Protein AF-A0A968V7W1-F1 (afdb_monomer_lite)

Foldseek 3Di:
DLQQKDFAEKEWPDPPDPDPDTDIDTDIDRHDDDQDWYWYAYPVVRDIDTDGQVVQPDPVVVRDDDDCPDPLVVVVVCVCVVVPDDDPCRVCVPDDDDPDDDCDVNCVVFKAQDPPPADPVQKAFDQDPVVQPVDPRDHGDGRIIGGPDPVVVVVVVVVVVVVCVVVVNDDPDD

Structure (mmCIF, N/CA/C/O backbone):
data_AF-A0A968V7W1-F1
#
_entry.id   AF-A0A968V7W1-F1
#
loop_
_atom_site.group_PDB
_atom_site.id
_atom_site.type_symbol
_atom_site.label_atom_id
_atom_site.label_alt_id
_atom_site.label_comp_id
_atom_site.label_asym_id
_atom_site.label_entity_id
_atom_site.label_seq_id
_atom_site.pdbx_PDB_ins_code
_atom_site.Cartn_x
_atom_site.Cartn_y
_atom_site.Cartn_z
_atom_site.occupancy
_atom_site.B_iso_or_equiv
_atom_site.auth_seq_id
_atom_site.auth_comp_id
_atom_site.auth_asym_id
_atom_site.auth_atom_id
_atom_site.pdbx_PDB_model_num
ATOM 1 N N . MET A 1 1 ? 30.084 -13.376 -15.891 1.00 53.78 1 MET A N 1
ATOM 2 C CA . MET A 1 1 ? 28.989 -13.816 -16.789 1.00 53.78 1 MET A CA 1
ATOM 3 C C . MET A 1 1 ? 28.719 -12.764 -17.861 1.00 53.78 1 MET A C 1
ATOM 5 O O . MET A 1 1 ? 28.909 -13.072 -19.028 1.00 53.78 1 MET A O 1
ATOM 9 N N . LEU A 1 2 ? 28.405 -11.516 -17.492 1.00 62.34 2 LEU A N 1
ATOM 10 C CA . LEU A 1 2 ? 28.159 -10.430 -18.452 1.00 62.34 2 LEU A CA 1
ATOM 11 C C . LEU A 1 2 ? 29.394 -9.993 -19.270 1.00 62.34 2 LEU A C 1
ATOM 13 O O . LEU A 1 2 ? 29.236 -9.470 -20.362 1.00 62.34 2 LEU A O 1
ATOM 17 N N . ASP A 1 3 ? 30.627 -10.213 -18.805 1.00 66.06 3 ASP A N 1
ATOM 18 C CA . ASP A 1 3 ? 31.831 -9.772 -19.545 1.00 66.06 3 ASP A CA 1
ATOM 19 C C . ASP A 1 3 ? 32.037 -10.479 -20.901 1.00 66.06 3 ASP A C 1
ATOM 21 O O . ASP A 1 3 ? 32.695 -9.937 -21.789 1.00 66.06 3 ASP A O 1
ATOM 25 N N . ASN A 1 4 ? 31.454 -11.675 -21.058 1.00 75.00 4 ASN A N 1
ATOM 26 C CA . ASN A 1 4 ? 31.585 -12.542 -22.237 1.00 75.00 4 ASN A CA 1
ATOM 27 C C . ASN A 1 4 ? 30.224 -12.986 -22.807 1.00 75.00 4 ASN A C 1
ATOM 29 O O . ASN A 1 4 ? 30.174 -13.901 -23.630 1.00 75.00 4 ASN A O 1
ATOM 33 N N . THR A 1 5 ? 29.131 -12.391 -22.322 1.00 82.00 5 THR A N 1
ATOM 34 C CA . THR A 1 5 ? 27.763 -12.773 -22.684 1.00 82.00 5 THR A CA 1
ATOM 35 C C . THR A 1 5 ? 26.960 -11.518 -22.975 1.00 82.00 5 THR A C 1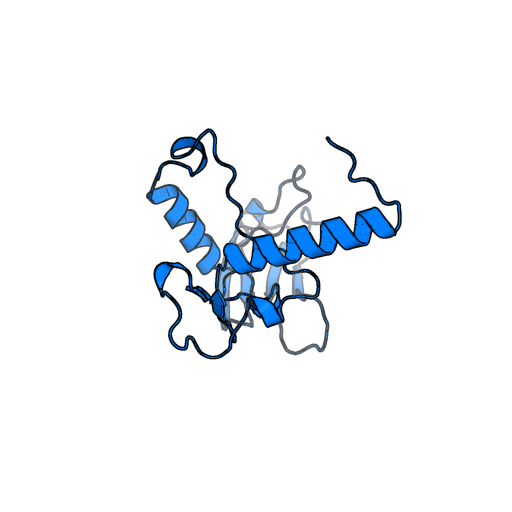
ATOM 37 O O . THR A 1 5 ? 26.987 -10.560 -22.201 1.00 82.00 5 THR A O 1
ATOM 40 N N . THR A 1 6 ? 26.222 -11.545 -24.072 1.00 87.19 6 THR A N 1
ATOM 41 C CA . THR A 1 6 ? 25.257 -10.513 -24.435 1.00 87.19 6 THR A CA 1
ATOM 42 C C . THR A 1 6 ? 23.868 -11.001 -24.050 1.00 87.19 6 THR A C 1
ATOM 44 O O . THR A 1 6 ? 23.553 -12.179 -24.223 1.00 87.19 6 THR A O 1
ATOM 47 N N . ILE A 1 7 ? 23.071 -10.126 -23.444 1.00 89.38 7 ILE A N 1
ATOM 48 C CA . ILE A 1 7 ? 21.672 -10.403 -23.131 1.00 89.38 7 ILE A CA 1
ATOM 49 C C . ILE A 1 7 ? 20.855 -9.861 -24.287 1.00 89.38 7 ILE A C 1
ATOM 51 O O . ILE A 1 7 ? 20.656 -8.658 -24.371 1.00 89.38 7 ILE A O 1
ATOM 55 N N . ASP A 1 8 ? 20.379 -10.742 -25.156 1.00 90.06 8 ASP A N 1
ATOM 56 C CA . ASP A 1 8 ? 19.602 -10.324 -26.320 1.00 90.06 8 ASP A CA 1
ATOM 57 C C . ASP A 1 8 ? 18.188 -9.897 -25.897 1.00 90.06 8 ASP A C 1
ATOM 59 O O . ASP A 1 8 ? 17.645 -8.903 -26.381 1.00 90.06 8 ASP A O 1
ATOM 63 N N . GLU A 1 9 ? 17.591 -10.644 -24.961 1.00 91.25 9 GLU A N 1
ATOM 64 C CA . GLU A 1 9 ? 16.188 -10.483 -24.587 1.00 91.25 9 GLU A CA 1
ATOM 65 C C . GLU A 1 9 ? 15.932 -10.825 -23.114 1.00 91.25 9 GLU A C 1
ATOM 67 O O . GLU A 1 9 ? 16.521 -11.755 -22.556 1.00 91.25 9 GLU A O 1
ATOM 72 N N . LEU A 1 10 ? 15.007 -10.092 -22.497 1.00 90.19 10 LEU A N 1
ATOM 73 C CA . LEU A 1 10 ? 14.452 -10.359 -21.178 1.00 90.19 10 LEU A CA 1
ATOM 74 C C . LEU A 1 10 ? 12.923 -10.395 -21.280 1.00 90.19 10 LEU A C 1
ATOM 76 O O . LEU A 1 10 ? 12.312 -9.385 -21.622 1.00 90.19 10 LEU A O 1
ATOM 80 N N . GLN A 1 11 ? 12.288 -11.511 -20.936 1.00 89.56 11 GLN A N 1
ATOM 81 C CA . GLN A 1 11 ? 10.828 -11.592 -20.857 1.00 89.56 11 GLN A CA 1
ATOM 82 C C . GLN A 1 11 ? 10.374 -11.627 -19.403 1.00 89.56 11 GLN A C 1
ATOM 84 O O . GLN A 1 11 ? 10.922 -12.382 -18.600 1.00 89.56 11 GLN A O 1
ATOM 89 N N . VAL A 1 12 ? 9.376 -10.813 -19.063 1.00 84.31 12 VAL A N 1
ATOM 90 C CA . VAL A 1 12 ? 8.903 -10.604 -17.687 1.00 84.31 12 VAL A CA 1
ATOM 91 C C . VAL A 1 12 ? 7.377 -10.667 -17.611 1.00 84.31 12 VAL A C 1
ATOM 93 O O . VAL A 1 12 ? 6.690 -10.496 -18.617 1.00 84.31 12 VAL A O 1
ATOM 96 N N . ASN A 1 13 ? 6.845 -10.893 -16.404 1.00 77.38 13 ASN A N 1
ATOM 97 C CA . ASN A 1 13 ? 5.404 -10.978 -16.119 1.00 77.38 13 ASN A CA 1
ATOM 98 C C . ASN A 1 13 ? 4.650 -12.065 -16.914 1.00 77.38 13 ASN A C 1
ATOM 100 O O . ASN A 1 13 ? 3.492 -11.876 -17.291 1.00 77.38 13 ASN A O 1
ATOM 104 N N . ILE A 1 14 ? 5.306 -13.199 -17.162 1.00 80.81 14 ILE A N 1
ATOM 105 C CA . ILE A 1 14 ? 4.727 -14.347 -17.868 1.00 80.81 14 ILE A CA 1
ATOM 106 C C . ILE A 1 14 ? 3.629 -14.970 -16.995 1.00 80.81 14 ILE A C 1
ATOM 108 O O . ILE A 1 14 ? 3.852 -15.225 -15.812 1.00 80.81 14 ILE A O 1
ATOM 112 N N . LYS A 1 15 ? 2.441 -15.187 -17.569 1.00 67.38 15 LYS A N 1
ATOM 113 C CA . LYS A 1 15 ? 1.269 -15.740 -16.863 1.00 67.38 15 LYS A CA 1
ATOM 114 C C . LYS A 1 15 ? 1.082 -17.245 -17.058 1.00 67.38 15 LYS A C 1
ATOM 116 O O . LYS A 1 15 ? 0.287 -17.841 -16.343 1.00 67.38 15 LYS A O 1
ATOM 121 N N . ASP A 1 16 ? 1.812 -17.845 -17.994 1.00 65.56 16 ASP A N 1
ATOM 122 C CA . ASP A 1 16 ? 1.572 -19.217 -18.466 1.00 65.56 16 ASP A CA 1
ATOM 123 C C . ASP A 1 16 ? 2.107 -20.314 -17.533 1.00 65.56 16 ASP A C 1
ATOM 125 O O . ASP A 1 16 ? 2.036 -21.499 -17.851 1.00 65.56 16 ASP A O 1
ATOM 129 N N . PHE A 1 17 ? 2.631 -19.940 -16.366 1.00 63.06 17 PHE A N 1
ATOM 130 C CA . PHE A 1 17 ? 3.158 -20.877 -15.388 1.00 63.06 17 PHE A CA 1
ATOM 131 C C . PHE A 1 17 ? 2.471 -20.684 -14.040 1.00 63.06 17 PHE A C 1
ATOM 133 O O . PHE A 1 17 ? 2.432 -19.579 -13.499 1.00 63.06 17 PHE A O 1
ATOM 140 N N . ASP A 1 18 ? 1.984 -21.784 -13.471 1.00 57.53 18 ASP A N 1
ATOM 141 C CA . ASP A 1 18 ? 1.319 -21.813 -12.168 1.00 57.53 18 ASP A CA 1
ATOM 142 C C . ASP A 1 18 ? 2.362 -21.791 -11.032 1.00 57.53 18 ASP A C 1
ATOM 144 O O . ASP A 1 18 ? 2.604 -22.781 -10.342 1.00 57.53 18 ASP A O 1
ATOM 148 N N . VAL A 1 19 ? 3.089 -20.675 -10.902 1.00 56.22 19 VAL A N 1
ATOM 149 C CA . VAL A 1 19 ? 4.115 -20.486 -9.865 1.00 56.22 19 VAL A CA 1
ATOM 150 C C . VAL A 1 19 ? 3.872 -19.224 -9.041 1.00 56.22 19 VAL A C 1
ATOM 152 O O . VAL A 1 19 ? 3.424 -18.194 -9.534 1.00 56.22 19 VAL A O 1
ATOM 155 N N . ALA A 1 20 ? 4.242 -19.282 -7.761 1.00 47.69 20 ALA A N 1
ATOM 156 C CA . ALA A 1 20 ? 4.007 -18.206 -6.797 1.00 47.69 20 ALA A CA 1
ATOM 157 C C . ALA A 1 20 ? 4.947 -16.982 -6.932 1.00 47.69 20 ALA A C 1
ATOM 159 O O . ALA A 1 20 ? 4.782 -16.007 -6.201 1.00 47.69 20 ALA A O 1
ATOM 160 N N . SER A 1 21 ? 5.951 -17.018 -7.817 1.00 52.66 21 SER A N 1
ATOM 161 C CA . SER A 1 21 ? 7.022 -16.011 -7.911 1.00 52.66 21 SER A CA 1
ATOM 162 C C . SER A 1 21 ? 7.214 -15.507 -9.343 1.00 52.66 21 SER A C 1
ATOM 164 O O . SER A 1 21 ? 7.101 -16.275 -10.295 1.00 52.66 21 SER A O 1
ATOM 166 N N . GLY A 1 22 ? 7.534 -14.216 -9.484 1.00 66.62 22 GLY A N 1
ATOM 167 C CA . GLY A 1 22 ? 7.744 -13.544 -10.766 1.00 66.62 22 GLY A CA 1
ATOM 168 C C . GLY A 1 22 ? 8.864 -14.188 -11.579 1.00 66.62 22 GLY A C 1
ATOM 169 O O . GLY A 1 22 ? 10.036 -14.120 -11.212 1.00 66.62 22 GLY A O 1
ATOM 170 N N . GLN A 1 23 ? 8.490 -14.808 -12.692 1.00 75.69 23 GLN A N 1
ATOM 171 C CA . GLN A 1 23 ? 9.424 -15.460 -13.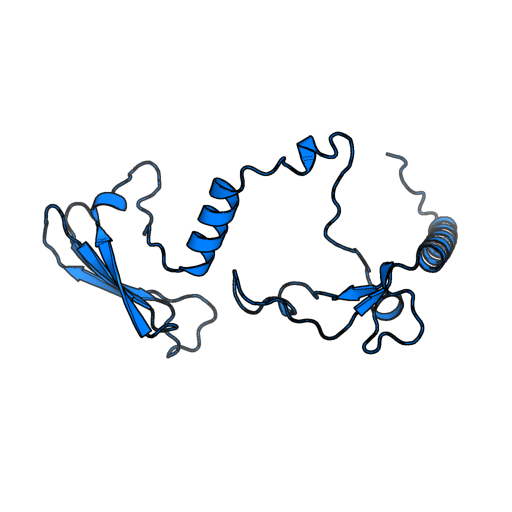596 1.00 75.69 23 GLN A CA 1
ATOM 172 C C . GLN A 1 23 ? 10.042 -14.473 -14.579 1.00 75.69 23 GLN A C 1
ATOM 174 O O . GLN A 1 23 ? 9.417 -13.492 -14.994 1.00 75.69 23 GLN A O 1
ATOM 179 N N . VAL A 1 24 ? 11.275 -14.785 -14.973 1.00 82.62 24 VAL A N 1
ATOM 180 C CA . VAL A 1 24 ? 12.026 -14.042 -15.976 1.00 82.62 24 VAL A CA 1
ATOM 181 C C . VAL A 1 24 ? 12.676 -15.039 -16.929 1.00 82.62 24 VAL A C 1
ATOM 183 O O . VAL A 1 24 ? 13.402 -15.926 -16.482 1.00 82.62 24 VAL A O 1
ATOM 186 N N . ILE A 1 25 ? 12.439 -14.890 -18.232 1.00 87.50 25 ILE A N 1
ATOM 187 C CA . ILE A 1 25 ? 13.190 -15.610 -19.268 1.00 87.50 25 ILE A CA 1
ATOM 188 C C . ILE A 1 25 ? 14.307 -14.693 -19.747 1.00 87.50 25 ILE A C 1
ATOM 190 O O . ILE A 1 25 ? 14.064 -13.533 -20.071 1.00 87.50 25 ILE A O 1
ATOM 194 N N . ILE A 1 26 ? 15.531 -15.215 -19.793 1.00 89.69 26 ILE A N 1
ATOM 195 C CA . ILE A 1 26 ? 16.704 -14.478 -20.264 1.00 89.69 26 ILE A CA 1
ATOM 196 C C . ILE A 1 26 ? 17.250 -15.188 -21.498 1.00 89.69 26 ILE A C 1
ATOM 198 O O . ILE A 1 26 ? 17.660 -16.348 -21.417 1.00 89.69 26 ILE A O 1
ATOM 202 N N . LYS A 1 27 ? 17.281 -14.490 -22.632 1.00 91.19 27 LYS A N 1
ATOM 203 C CA . LYS A 1 27 ? 17.938 -14.958 -23.851 1.00 91.19 27 LYS A CA 1
ATOM 204 C C . LYS A 1 27 ? 19.350 -14.396 -23.898 1.00 91.19 27 LYS A C 1
ATOM 206 O O . LYS A 1 27 ? 19.551 -13.186 -23.810 1.00 91.19 27 LYS A O 1
ATOM 211 N N . LEU A 1 28 ? 20.322 -15.295 -23.996 1.00 90.69 28 LEU A N 1
ATOM 212 C CA . LEU A 1 28 ? 21.740 -14.981 -23.895 1.00 90.69 28 LEU A CA 1
ATOM 213 C C . LEU A 1 28 ? 22.483 -15.488 -25.130 1.00 90.69 28 LEU A C 1
ATOM 215 O O . LEU A 1 28 ? 22.282 -16.631 -25.546 1.00 90.69 28 LEU A O 1
ATOM 219 N N . SER A 1 29 ? 23.416 -14.689 -25.633 1.00 88.81 29 SER A N 1
ATOM 220 C CA . SER A 1 29 ? 24.350 -15.066 -26.689 1.00 88.81 29 SER A CA 1
ATOM 221 C C . SER A 1 29 ? 25.794 -14.974 -26.192 1.00 88.81 29 SER A C 1
ATOM 223 O O . SER A 1 29 ? 26.185 -14.080 -25.434 1.00 88.81 29 SER A O 1
ATOM 225 N N . LYS A 1 30 ? 26.627 -15.938 -26.601 1.00 85.38 30 LYS A N 1
ATOM 226 C CA . LYS A 1 30 ? 28.056 -15.977 -26.255 1.00 85.38 30 LYS A CA 1
ATOM 227 C C . LYS A 1 30 ? 28.854 -15.078 -27.201 1.00 85.38 30 LYS A C 1
ATOM 229 O O . LYS A 1 30 ? 29.653 -15.544 -28.009 1.00 85.38 30 LYS A O 1
ATOM 234 N N . SER A 1 31 ? 28.614 -13.781 -27.103 1.00 82.06 31 SER A N 1
ATOM 235 C CA . SER A 1 31 ? 29.323 -12.743 -27.847 1.00 82.06 31 SER A CA 1
ATOM 236 C C . SER A 1 31 ? 29.545 -11.524 -26.966 1.00 82.06 31 SER A C 1
ATOM 238 O O . SER A 1 31 ? 28.811 -11.295 -26.004 1.00 82.06 31 SER A O 1
ATOM 240 N N . LYS A 1 32 ? 30.566 -10.733 -27.299 1.00 72.88 32 LYS A N 1
ATOM 241 C CA . LYS A 1 32 ? 30.819 -9.438 -26.671 1.00 72.88 32 LYS A CA 1
ATOM 242 C C . LYS A 1 32 ? 30.437 -8.337 -27.649 1.00 72.88 32 LYS A C 1
ATOM 244 O O . LYS A 1 32 ? 31.076 -8.192 -28.687 1.00 72.88 32 LYS A O 1
ATOM 249 N N . THR A 1 33 ? 29.429 -7.552 -27.298 1.00 71.25 33 THR A N 1
ATOM 250 C CA . THR A 1 33 ? 28.995 -6.388 -28.078 1.00 71.25 33 THR A CA 1
ATOM 251 C C . THR A 1 33 ? 29.130 -5.108 -27.264 1.00 71.25 33 THR A C 1
ATOM 253 O O . THR A 1 33 ? 28.762 -5.056 -26.092 1.00 71.25 33 THR A O 1
ATOM 256 N N . VAL A 1 34 ? 29.676 -4.067 -27.893 1.00 72.69 34 VAL A N 1
ATOM 257 C CA . VAL A 1 34 ? 29.778 -2.715 -27.327 1.00 72.69 34 VAL A CA 1
ATOM 258 C C . VAL A 1 34 ? 28.486 -1.966 -27.660 1.00 72.69 34 VAL A C 1
ATOM 260 O O . VAL A 1 34 ? 28.022 -2.050 -28.793 1.00 72.69 34 VAL A O 1
ATOM 263 N N . ASN A 1 35 ? 27.908 -1.249 -26.691 1.00 78.81 35 ASN A N 1
ATOM 264 C CA . ASN A 1 35 ? 26.639 -0.511 -26.838 1.00 78.81 35 ASN A CA 1
ATOM 265 C C . ASN A 1 35 ? 25.446 -1.395 -27.250 1.00 78.81 35 ASN A C 1
ATOM 267 O O . ASN A 1 35 ? 24.642 -1.031 -28.107 1.00 78.81 35 ASN A O 1
ATOM 271 N N . HIS A 1 36 ? 25.357 -2.594 -26.669 1.00 86.50 36 HIS A N 1
ATOM 272 C CA . HIS A 1 36 ? 24.230 -3.487 -26.911 1.00 86.50 36 HIS A CA 1
ATOM 273 C C . HIS A 1 36 ? 22.978 -3.031 -26.159 1.00 86.50 36 HIS A C 1
ATOM 275 O O . HIS A 1 36 ? 23.037 -2.713 -24.966 1.00 86.50 36 HIS A O 1
ATOM 281 N N . LYS A 1 37 ? 21.839 -3.077 -26.852 1.00 88.19 37 LYS A N 1
ATOM 282 C CA . LYS A 1 37 ? 20.519 -2.823 -26.285 1.00 88.19 37 LYS A CA 1
ATOM 283 C C . LYS A 1 37 ? 19.767 -4.132 -26.113 1.00 88.19 37 LYS A C 1
ATOM 285 O O . LYS A 1 37 ? 19.472 -4.796 -27.099 1.00 88.19 37 LYS A O 1
ATOM 290 N N . VAL A 1 38 ? 19.406 -4.429 -24.874 1.00 89.88 38 VAL A N 1
ATOM 291 C CA . VAL A 1 38 ? 18.588 -5.585 -24.511 1.00 89.88 38 VAL A CA 1
ATOM 292 C C . VAL A 1 38 ? 17.128 -5.283 -24.819 1.00 89.88 38 VAL A C 1
ATOM 294 O O . VAL A 1 38 ? 16.622 -4.227 -24.419 1.00 89.88 38 VAL A O 1
ATOM 297 N N . GLN A 1 39 ? 16.440 -6.207 -25.487 1.00 92.19 39 GLN A N 1
ATOM 298 C CA . GLN A 1 39 ? 14.994 -6.134 -25.670 1.00 92.19 39 GLN A CA 1
ATOM 299 C C . GLN A 1 39 ? 14.274 -6.665 -24.432 1.00 92.19 39 GLN A C 1
ATOM 301 O O . GLN A 1 39 ? 14.468 -7.807 -24.034 1.00 92.19 39 GLN A O 1
ATOM 306 N N . ILE A 1 40 ? 13.424 -5.847 -23.816 1.00 88.88 40 ILE A N 1
ATOM 307 C CA . ILE A 1 40 ? 12.572 -6.275 -22.704 1.00 88.88 40 ILE A CA 1
ATOM 308 C C . ILE A 1 40 ? 11.148 -6.456 -23.220 1.00 88.88 40 ILE A C 1
ATOM 310 O O . ILE A 1 40 ? 10.621 -5.536 -23.842 1.00 88.88 40 ILE A O 1
ATOM 314 N N . ILE A 1 41 ? 10.534 -7.609 -22.954 1.00 88.50 41 ILE A N 1
ATOM 315 C CA . ILE A 1 41 ? 9.152 -7.944 -23.320 1.00 88.50 41 ILE A CA 1
ATOM 316 C C . ILE A 1 41 ? 8.340 -8.126 -22.035 1.00 88.50 41 ILE A C 1
ATOM 318 O O . ILE A 1 41 ? 8.628 -9.011 -21.228 1.00 88.50 41 ILE A O 1
ATOM 322 N N . ASP A 1 42 ? 7.326 -7.286 -21.841 1.00 83.94 42 ASP A N 1
ATOM 323 C CA . ASP A 1 42 ? 6.408 -7.363 -20.706 1.00 83.94 42 ASP A CA 1
ATOM 324 C C . ASP A 1 42 ? 5.097 -8.039 -21.122 1.00 83.94 42 ASP A C 1
ATOM 326 O O . ASP A 1 42 ? 4.221 -7.411 -21.716 1.00 83.94 42 ASP A O 1
ATOM 330 N N . HIS A 1 43 ? 4.929 -9.309 -20.751 1.00 83.12 43 HIS A N 1
ATOM 331 C CA . HIS A 1 43 ? 3.739 -10.108 -21.078 1.00 83.12 43 HIS A CA 1
ATOM 332 C C . HIS A 1 43 ? 2.461 -9.647 -20.369 1.00 83.12 43 HIS A C 1
ATOM 334 O O . HIS A 1 43 ? 1.361 -10.042 -20.745 1.00 83.12 43 HIS A O 1
ATOM 340 N N . LYS A 1 44 ? 2.563 -8.790 -19.347 1.00 78.44 44 LYS A N 1
ATOM 341 C CA . LYS A 1 44 ? 1.380 -8.208 -18.703 1.00 78.44 44 LYS A CA 1
ATOM 342 C C . LYS A 1 44 ? 0.817 -7.034 -19.493 1.00 78.44 44 LYS A C 1
ATOM 344 O O . LYS A 1 44 ? -0.396 -6.839 -19.463 1.00 78.44 44 LYS A O 1
ATOM 349 N N . THR A 1 45 ? 1.679 -6.231 -20.115 1.00 79.44 45 THR A N 1
ATOM 350 C CA . THR A 1 45 ? 1.272 -5.024 -20.853 1.00 79.44 45 THR A CA 1
ATOM 351 C C . THR A 1 45 ? 1.369 -5.171 -22.368 1.00 79.44 45 THR A C 1
ATOM 353 O O . THR A 1 45 ? 0.972 -4.247 -23.069 1.00 79.44 45 THR A O 1
ATOM 356 N N . GLU A 1 46 ? 1.899 -6.299 -22.852 1.00 81.56 46 GLU A N 1
ATOM 357 C CA . GLU A 1 46 ? 2.172 -6.592 -24.267 1.00 81.56 46 GLU A CA 1
ATOM 358 C C . GLU A 1 46 ? 3.115 -5.573 -24.934 1.00 81.56 46 GLU A C 1
ATOM 360 O O . GLU A 1 46 ? 3.187 -5.462 -26.156 1.00 81.56 46 GLU A O 1
ATOM 365 N N . ASN A 1 47 ? 3.883 -4.831 -24.130 1.00 81.75 47 ASN A N 1
ATOM 366 C CA . ASN A 1 47 ? 4.833 -3.840 -24.620 1.00 81.75 47 ASN A CA 1
ATOM 367 C C . ASN A 1 47 ? 6.251 -4.402 -24.673 1.00 81.75 47 ASN A C 1
ATOM 369 O O . ASN A 1 47 ? 6.640 -5.257 -23.873 1.00 81.75 47 ASN A O 1
ATOM 373 N N . SER A 1 48 ? 7.060 -3.826 -25.563 1.00 85.69 48 SER A N 1
ATOM 374 C CA . SER A 1 48 ? 8.505 -4.027 -25.559 1.00 85.69 48 SER A CA 1
ATOM 375 C C . SER A 1 48 ? 9.263 -2.706 -25.572 1.00 85.69 48 SER A C 1
ATOM 377 O O . SER A 1 48 ? 8.782 -1.692 -26.079 1.00 85.69 48 SER A O 1
ATOM 379 N N . TYR A 1 49 ? 10.446 -2.702 -24.969 1.00 85.94 49 TYR A N 1
ATOM 380 C CA . TYR A 1 49 ? 11.332 -1.542 -24.951 1.00 85.94 49 TYR A CA 1
ATOM 381 C C . TYR A 1 49 ? 12.795 -1.973 -24.875 1.00 85.94 49 TYR A C 1
ATOM 383 O O . TYR A 1 49 ? 13.116 -3.104 -24.516 1.00 85.94 49 TYR A O 1
ATOM 391 N N . LEU A 1 50 ? 13.689 -1.052 -25.234 1.00 87.19 50 LEU A N 1
ATOM 392 C CA . LEU A 1 50 ? 15.125 -1.297 -25.314 1.00 87.19 50 LEU A CA 1
ATOM 393 C C . LEU A 1 50 ? 15.857 -0.645 -24.141 1.00 87.19 50 LEU A C 1
ATOM 395 O O . LEU A 1 50 ? 15.592 0.512 -23.806 1.00 87.19 50 LEU A O 1
ATOM 399 N N . VAL A 1 51 ? 16.809 -1.366 -23.551 1.00 86.25 51 VAL A N 1
ATOM 400 C CA . VAL A 1 51 ? 17.659 -0.866 -22.461 1.00 86.25 51 VAL A CA 1
ATOM 401 C C . VAL A 1 51 ? 19.125 -1.106 -22.786 1.00 86.25 51 VAL A C 1
ATOM 403 O O . VAL A 1 51 ? 19.506 -2.197 -23.190 1.00 86.25 51 VAL A O 1
ATOM 406 N N . GLU A 1 52 ? 19.961 -0.093 -22.577 1.00 87.88 52 GLU A N 1
ATOM 407 C CA . GLU A 1 52 ? 21.412 -0.221 -22.712 1.00 87.88 52 GLU A CA 1
ATOM 408 C C . GLU A 1 52 ? 21.957 -1.230 -21.691 1.00 87.88 52 GLU A C 1
ATOM 410 O O . GLU A 1 52 ? 21.908 -0.980 -20.482 1.00 87.88 52 GLU A O 1
ATOM 415 N N . GLN A 1 53 ? 22.521 -2.348 -22.160 1.00 85.69 53 GLN A N 1
ATOM 416 C CA . GLN A 1 53 ? 23.086 -3.379 -21.282 1.00 85.69 53 GLN A CA 1
ATOM 417 C C . GLN A 1 53 ? 24.237 -2.815 -20.441 1.00 85.69 53 GLN A C 1
ATOM 419 O O . GLN A 1 53 ? 24.419 -3.221 -19.296 1.00 85.69 53 GLN A O 1
ATOM 424 N N . SER A 1 54 ? 24.975 -1.831 -20.978 1.00 84.94 54 SER A N 1
ATOM 425 C CA . SER A 1 54 ? 26.034 -1.086 -20.277 1.00 84.94 54 SER A CA 1
ATOM 426 C C . SER A 1 54 ? 25.561 -0.524 -18.930 1.00 84.94 54 SER A C 1
ATOM 428 O O . SER A 1 54 ? 26.322 -0.531 -17.964 1.00 84.94 54 SER A O 1
ATOM 430 N N . SER A 1 55 ? 24.283 -0.142 -18.819 1.00 82.44 55 SER A N 1
ATOM 431 C CA . SER A 1 55 ? 23.684 0.356 -17.577 1.00 82.44 55 SER A CA 1
ATOM 432 C C . SER A 1 55 ? 23.556 -0.706 -16.475 1.00 82.44 55 SER A C 1
ATOM 434 O O . SER A 1 55 ? 23.281 -0.356 -15.328 1.00 82.44 55 SER A O 1
ATOM 436 N N . TRP A 1 56 ? 23.759 -1.990 -16.782 1.00 84.25 56 TRP A N 1
ATOM 437 C CA . TRP A 1 56 ? 23.701 -3.110 -15.830 1.00 84.25 56 TRP A CA 1
ATOM 438 C C . TRP A 1 56 ? 25.092 -3.557 -15.364 1.00 84.25 56 TRP A C 1
ATOM 440 O O . TRP A 1 56 ? 25.218 -4.268 -14.366 1.00 84.25 56 TRP A O 1
ATOM 450 N N . TYR A 1 57 ? 26.157 -3.093 -16.027 1.00 77.94 57 TYR A N 1
ATOM 451 C CA . TYR A 1 57 ? 27.543 -3.387 -15.662 1.00 77.94 57 TYR A CA 1
ATOM 452 C C . TYR A 1 57 ? 28.016 -2.507 -14.504 1.00 77.94 57 TYR A C 1
ATOM 454 O O . TYR A 1 57 ? 28.812 -1.587 -14.674 1.00 77.94 57 TYR A O 1
ATOM 462 N N . ASN A 1 58 ? 27.537 -2.804 -13.296 1.00 77.38 58 ASN A N 1
ATOM 463 C CA . ASN A 1 58 ? 28.045 -2.190 -12.074 1.00 77.38 58 ASN A CA 1
ATOM 464 C C . ASN A 1 58 ? 28.456 -3.268 -11.065 1.00 77.38 58 ASN A C 1
ATOM 466 O O . ASN A 1 58 ? 27.602 -3.883 -10.424 1.00 77.38 58 ASN A O 1
ATOM 470 N N . LYS A 1 59 ? 29.775 -3.458 -10.910 1.00 77.06 59 LYS A N 1
ATOM 471 C CA . LYS A 1 59 ? 30.356 -4.445 -9.984 1.00 77.06 59 LYS A CA 1
ATOM 472 C C . LYS A 1 59 ? 30.000 -4.166 -8.523 1.00 77.06 59 LYS A C 1
ATOM 474 O O . LYS A 1 59 ? 29.886 -5.102 -7.744 1.00 77.06 59 LYS A O 1
ATOM 479 N N . ASN A 1 60 ? 29.802 -2.896 -8.173 1.00 79.94 60 ASN A N 1
ATOM 480 C CA . ASN A 1 60 ? 29.515 -2.462 -6.806 1.00 79.94 60 ASN A CA 1
ATOM 481 C C . ASN A 1 60 ? 28.038 -2.647 -6.421 1.00 79.94 60 ASN A C 1
ATOM 483 O O . ASN A 1 60 ? 27.677 -2.400 -5.278 1.00 79.94 60 ASN A O 1
ATOM 487 N N . ASP A 1 61 ? 27.182 -3.042 -7.368 1.00 76.25 61 ASP A N 1
ATOM 488 C CA . ASP A 1 61 ? 25.741 -3.225 -7.160 1.00 76.25 61 ASP A CA 1
ATOM 489 C C . ASP A 1 61 ? 25.267 -4.579 -7.712 1.00 76.25 61 ASP A C 1
ATOM 491 O O . ASP A 1 61 ? 24.179 -4.682 -8.276 1.00 76.25 61 ASP A O 1
ATOM 495 N N . GLU A 1 62 ? 26.131 -5.598 -7.621 1.00 75.12 62 GLU A N 1
ATOM 496 C CA . GLU A 1 62 ? 25.832 -7.008 -7.932 1.00 75.12 62 GLU A CA 1
ATOM 497 C C . GLU A 1 62 ? 25.252 -7.268 -9.337 1.00 75.12 62 GLU A C 1
ATOM 499 O O . GLU A 1 62 ? 24.602 -8.283 -9.567 1.00 75.12 62 GLU A O 1
ATOM 504 N N . TYR A 1 63 ? 25.510 -6.381 -10.305 1.00 70.94 63 TYR A N 1
ATOM 505 C CA . TYR A 1 63 ? 25.008 -6.492 -11.682 1.00 70.94 63 TYR A CA 1
ATOM 506 C C . TYR A 1 63 ? 23.476 -6.636 -11.794 1.00 70.94 63 TYR A C 1
ATOM 508 O O . TYR A 1 63 ? 22.954 -7.584 -12.379 1.00 70.94 63 TYR A O 1
ATOM 516 N N . LYS A 1 64 ? 22.733 -5.664 -11.257 1.00 77.25 64 LYS A N 1
ATOM 517 C CA . LYS A 1 64 ? 21.262 -5.625 -11.343 1.00 77.25 64 LYS A CA 1
ATOM 518 C C . LYS A 1 64 ? 20.739 -5.317 -12.751 1.00 77.25 64 LYS A C 1
ATOM 520 O O . LYS A 1 64 ? 21.196 -4.376 -13.403 1.00 77.25 64 LYS A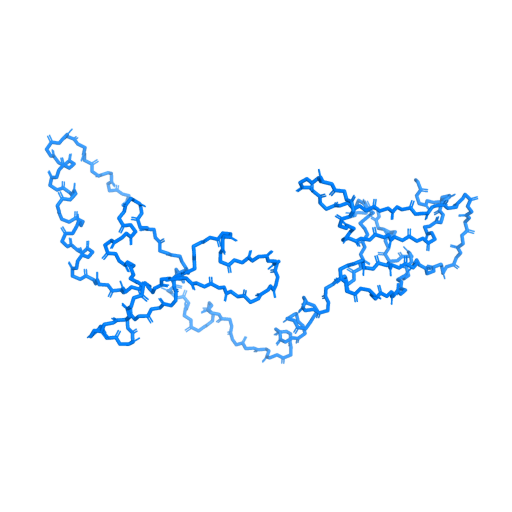 O 1
ATOM 525 N N . PHE A 1 65 ? 19.681 -6.025 -13.158 1.00 78.81 65 PHE A N 1
ATOM 526 C CA . PHE A 1 65 ? 18.868 -5.677 -14.328 1.00 78.81 65 PHE A CA 1
ATOM 527 C C . PHE A 1 65 ? 18.071 -4.401 -14.042 1.00 78.81 65 PHE A C 1
ATOM 529 O O . PHE A 1 65 ? 17.036 -4.421 -13.375 1.00 78.81 65 PHE A O 1
ATOM 536 N N . ARG A 1 66 ? 18.571 -3.262 -14.522 1.00 74.38 66 ARG A N 1
ATOM 537 C CA . ARG A 1 66 ? 17.919 -1.960 -14.352 1.00 74.38 66 ARG A CA 1
ATOM 538 C C . ARG A 1 66 ? 17.053 -1.664 -15.556 1.00 74.38 66 ARG A C 1
ATOM 540 O O . ARG A 1 66 ? 17.544 -1.223 -16.589 1.00 74.38 66 ARG A O 1
ATOM 547 N N . TYR A 1 67 ? 15.759 -1.873 -15.421 1.00 73.69 67 TYR A N 1
ATOM 548 C CA . TYR A 1 67 ? 14.816 -1.471 -16.444 1.00 73.69 67 TYR A CA 1
ATOM 549 C C . TYR A 1 67 ? 13.595 -0.818 -15.802 1.00 73.69 67 TYR A C 1
ATOM 551 O O . TYR A 1 67 ? 13.120 -1.247 -14.751 1.00 73.69 67 TYR A O 1
ATOM 559 N N . ASN A 1 68 ? 13.080 0.240 -16.435 1.00 62.09 68 ASN A N 1
ATOM 560 C CA . ASN A 1 68 ? 11.839 0.884 -16.009 1.00 62.09 68 ASN A CA 1
ATOM 561 C C . ASN A 1 68 ? 10.645 0.050 -16.483 1.00 62.09 68 ASN A C 1
ATOM 563 O O . ASN A 1 68 ? 9.885 0.468 -17.347 1.00 62.09 68 ASN A O 1
ATOM 567 N N . GLY A 1 69 ? 10.471 -1.133 -15.892 1.00 61.41 69 GLY A N 1
ATOM 568 C CA . GLY A 1 69 ? 9.358 -2.040 -16.203 1.00 61.41 69 GLY A CA 1
ATOM 569 C C . GLY A 1 69 ? 8.019 -1.574 -15.647 1.00 61.41 69 GLY A C 1
ATOM 570 O O . GLY A 1 69 ? 7.029 -2.288 -15.711 1.00 61.41 69 GLY A O 1
ATOM 571 N N . CYS A 1 70 ? 7.980 -0.385 -15.046 1.00 64.81 70 CYS A N 1
ATOM 572 C CA . CYS A 1 70 ? 6.771 0.188 -14.497 1.00 64.81 70 CYS A CA 1
ATOM 573 C C . CYS A 1 70 ? 6.719 1.684 -14.812 1.00 64.81 70 CYS A C 1
ATOM 575 O O . CYS A 1 70 ? 7.244 2.518 -14.070 1.00 64.81 70 CYS A O 1
ATOM 577 N N . SER A 1 71 ? 6.044 2.026 -15.909 1.00 69.31 71 SER A N 1
ATOM 578 C CA . SER A 1 71 ? 5.731 3.411 -16.287 1.00 69.31 71 SER A CA 1
ATOM 579 C C . SER A 1 71 ? 5.036 4.179 -15.154 1.00 69.31 71 SER A C 1
ATOM 581 O O . SER A 1 71 ? 5.278 5.372 -14.965 1.00 69.31 71 SER A O 1
ATOM 583 N N . ILE A 1 72 ? 4.235 3.482 -14.338 1.00 74.06 72 ILE A N 1
ATOM 584 C CA . ILE A 1 72 ? 3.572 4.042 -13.155 1.00 74.06 72 ILE A CA 1
ATOM 585 C C . ILE A 1 72 ? 4.599 4.474 -12.102 1.00 74.06 72 ILE A C 1
ATOM 587 O O . ILE A 1 72 ? 4.500 5.590 -11.598 1.00 74.06 72 ILE A O 1
ATOM 591 N N . SER A 1 73 ? 5.602 3.640 -11.805 1.00 76.44 73 SER A N 1
ATOM 592 C CA . SER A 1 73 ? 6.671 3.983 -10.855 1.00 76.44 73 SER A CA 1
ATOM 593 C C . SER A 1 73 ? 7.434 5.222 -11.301 1.00 76.44 73 SER A C 1
ATOM 595 O O . SER A 1 73 ? 7.649 6.127 -10.499 1.00 76.44 73 SER A O 1
ATOM 597 N N . LYS A 1 74 ? 7.799 5.290 -12.588 1.00 76.44 74 LYS A N 1
ATOM 598 C CA . LYS A 1 74 ? 8.475 6.461 -13.151 1.00 76.44 74 LYS A CA 1
ATOM 599 C C . LYS A 1 74 ? 7.624 7.720 -12.971 1.00 76.44 74 LYS A C 1
ATOM 601 O O . LYS A 1 74 ? 8.090 8.690 -12.395 1.00 76.44 74 LYS A O 1
ATOM 606 N N . ARG A 1 75 ? 6.338 7.662 -13.330 1.00 82.88 75 ARG A N 1
ATOM 607 C CA . ARG A 1 75 ? 5.406 8.787 -13.150 1.00 82.88 75 ARG A CA 1
ATOM 608 C C . ARG A 1 75 ? 5.274 9.232 -11.687 1.00 82.88 75 ARG A C 1
ATOM 610 O O . ARG A 1 75 ? 5.085 10.418 -11.430 1.00 82.88 75 ARG A O 1
ATOM 617 N N . ILE A 1 76 ? 5.324 8.300 -10.733 1.00 83.12 76 ILE A N 1
ATOM 618 C CA . ILE A 1 76 ? 5.294 8.624 -9.299 1.00 83.12 76 ILE A CA 1
ATOM 619 C C . ILE A 1 76 ? 6.569 9.372 -8.896 1.00 83.12 76 ILE A C 1
ATOM 621 O O . ILE A 1 76 ? 6.462 10.414 -8.252 1.00 83.12 76 ILE A O 1
ATOM 625 N N . LEU A 1 77 ? 7.743 8.873 -9.292 1.00 82.81 77 LEU A N 1
ATOM 626 C CA . LEU A 1 77 ? 9.032 9.507 -8.993 1.00 82.81 77 LEU A CA 1
ATOM 627 C C . LEU A 1 77 ? 9.133 10.898 -9.626 1.00 82.81 77 LEU A C 1
ATOM 629 O O . LEU A 1 77 ? 9.367 11.867 -8.908 1.00 82.81 77 LEU A O 1
ATOM 633 N N . ASP A 1 78 ? 8.811 11.015 -10.916 1.00 85.25 78 ASP A N 1
ATOM 634 C CA . ASP A 1 78 ? 8.806 12.289 -11.643 1.00 85.25 78 ASP A CA 1
ATOM 635 C C . ASP A 1 78 ? 7.898 13.320 -10.941 1.00 85.25 78 ASP A C 1
ATOM 637 O O . ASP A 1 78 ? 8.248 14.491 -10.797 1.00 85.25 78 ASP A O 1
ATOM 641 N N . LYS A 1 79 ? 6.731 12.888 -10.437 1.00 87.31 79 LYS A N 1
ATOM 642 C CA . LYS A 1 79 ? 5.802 13.751 -9.690 1.00 87.31 79 LYS A CA 1
ATOM 643 C C . LYS A 1 79 ? 6.381 14.216 -8.350 1.00 87.31 79 LYS A C 1
ATOM 645 O O . LYS A 1 79 ? 6.141 15.361 -7.969 1.00 87.31 79 LYS A O 1
ATOM 650 N N . ILE A 1 80 ? 7.078 13.342 -7.624 1.00 84.56 80 ILE A N 1
ATOM 651 C CA . ILE A 1 80 ? 7.718 13.681 -6.343 1.00 84.56 80 ILE A CA 1
ATOM 652 C C . ILE A 1 80 ? 8.819 14.722 -6.577 1.00 84.56 80 ILE A C 1
ATOM 654 O O . ILE A 1 80 ? 8.846 15.748 -5.898 1.00 84.56 80 ILE A O 1
ATOM 658 N N . GLU A 1 81 ? 9.675 14.493 -7.571 1.00 85.44 81 GLU A N 1
ATOM 659 C CA . GLU A 1 81 ? 10.791 15.381 -7.909 1.00 85.44 81 GLU A CA 1
ATOM 660 C C . GLU A 1 81 ? 10.317 16.745 -8.428 1.00 85.44 81 GLU A C 1
ATOM 662 O O . GLU A 1 81 ? 10.853 17.783 -8.032 1.00 85.44 81 GLU A O 1
ATOM 667 N N . ALA A 1 82 ? 9.283 16.761 -9.276 1.00 89.75 82 ALA A N 1
ATOM 668 C CA . ALA A 1 82 ? 8.763 17.988 -9.873 1.00 89.75 82 ALA A CA 1
ATOM 669 C C . ALA A 1 82 ? 8.083 18.909 -8.854 1.00 89.75 82 ALA A C 1
ATOM 671 O O . ALA A 1 82 ? 8.224 20.129 -8.933 1.00 89.75 82 ALA A O 1
ATOM 672 N N . LYS A 1 83 ? 7.330 18.341 -7.905 1.00 84.50 83 LYS A N 1
ATOM 673 C CA . LYS A 1 83 ? 6.515 19.128 -6.973 1.00 84.50 83 LYS A CA 1
ATOM 674 C C . LYS A 1 83 ? 7.335 19.906 -5.954 1.00 84.50 83 LYS A C 1
ATOM 676 O O . LYS A 1 83 ? 6.911 20.986 -5.560 1.00 84.50 83 LYS A O 1
ATOM 681 N N . LYS A 1 84 ? 8.489 19.372 -5.532 1.00 83.62 84 LYS A N 1
ATOM 682 C CA . LYS A 1 84 ? 9.344 19.974 -4.489 1.00 83.62 84 LYS A CA 1
ATOM 683 C C . LYS A 1 84 ? 8.556 20.412 -3.241 1.00 83.62 84 LYS A C 1
ATOM 685 O O . LYS A 1 84 ? 8.906 21.397 -2.592 1.00 83.62 84 LYS A O 1
ATOM 690 N N . ASP A 1 85 ? 7.481 19.688 -2.924 1.00 85.31 85 ASP A N 1
ATOM 691 C CA . ASP A 1 85 ? 6.627 19.979 -1.776 1.00 85.31 85 ASP A CA 1
ATOM 692 C C . ASP A 1 85 ? 7.440 19.837 -0.479 1.00 85.31 85 ASP A C 1
ATOM 694 O O . ASP A 1 85 ? 8.345 19.001 -0.379 1.00 85.31 85 ASP A O 1
ATOM 698 N N . LYS A 1 86 ? 7.102 20.638 0.541 1.00 88.12 86 LYS A N 1
ATOM 699 C CA . LYS A 1 86 ? 7.687 20.467 1.876 1.00 88.12 86 LYS A CA 1
ATOM 700 C C . LYS A 1 86 ? 7.402 19.054 2.376 1.00 88.12 86 LYS A C 1
ATOM 702 O O . LYS A 1 86 ? 6.279 18.560 2.263 1.00 88.12 86 LYS A O 1
ATOM 707 N N . THR A 1 87 ? 8.406 18.411 2.958 1.00 84.69 87 THR A N 1
ATOM 708 C CA . THR A 1 87 ? 8.226 17.076 3.531 1.00 84.69 87 THR A CA 1
ATOM 709 C C . THR A 1 87 ? 7.285 17.139 4.735 1.00 84.69 87 THR A C 1
ATOM 711 O O . THR A 1 87 ? 7.159 18.171 5.395 1.00 84.69 87 THR A O 1
ATOM 714 N N . ILE A 1 88 ? 6.644 16.017 5.072 1.00 82.94 88 ILE A N 1
ATOM 715 C CA . ILE A 1 88 ? 5.796 15.921 6.274 1.00 82.94 88 ILE A CA 1
ATOM 716 C C . ILE A 1 88 ? 6.574 16.338 7.531 1.00 82.94 88 ILE A C 1
ATOM 718 O O . ILE A 1 88 ? 6.029 17.046 8.370 1.00 82.94 88 ILE A O 1
ATOM 722 N N . LEU A 1 89 ? 7.859 15.974 7.620 1.00 85.38 89 LEU A N 1
ATOM 723 C CA . LEU A 1 89 ? 8.737 16.373 8.721 1.00 85.38 89 LEU A CA 1
ATOM 724 C C . LEU A 1 89 ? 8.943 17.895 8.779 1.00 85.38 89 LEU A C 1
ATOM 726 O O . LEU A 1 89 ? 8.986 18.471 9.858 1.00 85.38 89 LEU A O 1
ATOM 730 N N . GLN A 1 90 ? 9.043 18.564 7.629 1.00 89.06 90 GLN A N 1
ATOM 731 C CA . GLN A 1 90 ? 9.154 20.024 7.578 1.00 89.06 90 GLN A CA 1
ATOM 732 C C . GLN A 1 90 ? 7.843 20.721 7.955 1.00 89.06 90 GLN A C 1
ATOM 734 O O . GLN A 1 90 ? 7.873 21.794 8.552 1.00 89.06 90 GLN A O 1
ATOM 739 N N . LEU A 1 91 ? 6.698 20.142 7.589 1.00 90.38 91 LEU A N 1
ATOM 740 C CA . LEU A 1 91 ? 5.382 20.692 7.921 1.00 90.38 91 LEU A CA 1
ATOM 741 C C . LEU A 1 91 ? 5.017 20.464 9.395 1.00 90.38 91 LEU A C 1
ATOM 743 O O . LEU A 1 91 ? 4.401 21.329 10.013 1.00 90.38 91 LEU A O 1
ATOM 747 N N . TYR A 1 92 ? 5.414 19.322 9.963 1.00 90.25 92 TYR A N 1
ATOM 748 C CA . TYR A 1 92 ? 5.041 18.895 11.311 1.00 90.25 92 TYR A CA 1
ATOM 749 C C . TYR A 1 92 ? 6.234 18.266 12.058 1.00 90.25 92 TYR A C 1
ATOM 751 O O . TYR A 1 92 ? 6.229 17.064 12.328 1.00 90.25 92 TYR A O 1
ATOM 759 N N . PRO A 1 93 ? 7.248 19.062 12.447 1.00 88.31 93 PRO A N 1
ATOM 760 C CA . PRO A 1 93 ? 8.528 18.552 12.959 1.00 88.31 93 PRO A CA 1
ATOM 761 C C . PRO A 1 93 ? 8.421 17.731 14.248 1.00 88.31 93 PRO A C 1
ATOM 763 O O . PRO A 1 93 ? 9.247 16.858 14.489 1.00 88.31 93 PRO A O 1
ATOM 766 N N . ASN A 1 94 ? 7.381 17.967 15.052 1.00 88.94 94 ASN A N 1
ATOM 767 C CA . ASN A 1 94 ? 7.171 17.305 16.343 1.00 88.94 94 ASN A CA 1
ATOM 768 C C . ASN A 1 94 ? 5.984 16.329 16.327 1.00 88.94 94 ASN A C 1
ATOM 770 O O . ASN A 1 94 ? 5.416 16.017 17.377 1.00 88.94 94 ASN A O 1
ATOM 774 N N . LYS A 1 95 ? 5.530 15.899 15.144 1.00 82.25 95 LYS A N 1
ATOM 775 C CA . LYS A 1 95 ? 4.417 14.955 15.010 1.00 82.25 95 LYS A CA 1
ATOM 776 C C . LYS A 1 95 ? 4.890 13.692 14.312 1.00 82.25 95 LYS A C 1
ATOM 778 O O . LYS A 1 95 ? 5.491 13.739 13.245 1.00 82.25 95 LYS A O 1
ATOM 783 N N . ASN A 1 96 ? 4.531 12.556 14.895 1.00 75.38 96 ASN A N 1
ATOM 784 C CA . ASN A 1 96 ? 4.668 11.270 14.234 1.00 75.38 96 ASN A CA 1
ATOM 785 C C . ASN A 1 96 ? 3.430 11.016 13.376 1.00 75.38 96 ASN A C 1
ATOM 787 O O . ASN A 1 96 ? 2.303 11.087 13.871 1.00 75.38 96 ASN A O 1
ATOM 791 N N . LEU A 1 97 ? 3.637 10.699 12.098 1.00 75.19 97 LEU A N 1
ATOM 792 C CA . LEU A 1 97 ? 2.561 10.243 11.229 1.00 75.19 97 LEU A CA 1
ATOM 793 C C . LEU A 1 97 ? 2.291 8.762 11.510 1.00 75.19 97 LEU A C 1
ATOM 795 O O . LEU A 1 97 ? 3.178 7.925 11.357 1.00 75.19 97 LEU A O 1
ATOM 799 N N . ARG A 1 98 ? 1.057 8.431 11.889 1.00 68.69 98 ARG A N 1
ATOM 800 C CA . ARG A 1 98 ? 0.580 7.045 11.941 1.00 68.69 98 ARG A CA 1
ATOM 801 C C . ARG A 1 98 ? -0.325 6.808 10.742 1.00 68.69 98 ARG A C 1
ATOM 803 O O . ARG A 1 98 ? -1.396 7.393 10.654 1.00 68.69 98 ARG A O 1
ATOM 810 N N . THR A 1 99 ? 0.125 5.970 9.815 1.00 70.69 99 THR A N 1
ATOM 811 C CA . THR A 1 99 ? -0.627 5.607 8.601 1.00 70.69 99 THR A CA 1
ATOM 812 C C . THR A 1 99 ? -1.399 4.299 8.744 1.00 70.69 99 THR A C 1
ATOM 814 O O . THR A 1 99 ? -2.104 3.905 7.820 1.00 70.69 99 THR A O 1
ATOM 817 N N . CYS A 1 100 ? -1.254 3.612 9.878 1.00 75.19 100 CYS A N 1
ATOM 818 C CA . CYS A 1 100 ? -1.858 2.313 10.136 1.00 75.19 100 CYS A CA 1
ATOM 819 C C . CYS A 1 100 ? -2.658 2.352 11.438 1.00 75.19 100 CYS A C 1
ATOM 821 O O . CYS A 1 100 ? -2.264 3.017 12.399 1.00 75.19 100 CYS A O 1
ATOM 823 N N . VAL A 1 101 ? -3.749 1.590 11.469 1.00 79.31 101 VAL A N 1
ATOM 824 C CA . VAL A 1 101 ? -4.537 1.324 12.674 1.00 79.31 101 VAL A CA 1
ATOM 825 C C . VAL A 1 101 ? -4.298 -0.117 13.106 1.00 79.31 101 VAL A C 1
ATOM 827 O O . VAL A 1 101 ? -4.375 -1.037 12.293 1.00 79.31 101 VAL A O 1
ATOM 830 N N . MET A 1 102 ? -3.966 -0.314 14.379 1.00 82.31 102 MET A N 1
ATOM 831 C CA . MET A 1 102 ? -3.868 -1.640 14.980 1.00 82.31 102 MET A CA 1
ATOM 832 C C . MET A 1 102 ? -5.204 -1.931 15.652 1.00 82.31 102 MET A C 1
ATOM 834 O O . MET A 1 102 ? -5.522 -1.317 16.664 1.00 82.31 102 MET A O 1
ATOM 838 N N . LEU A 1 103 ? -5.994 -2.815 15.045 1.00 86.88 103 LEU A N 1
ATOM 839 C CA . LEU A 1 103 ? -7.336 -3.159 15.528 1.00 86.88 103 LEU A CA 1
ATOM 840 C C . LEU A 1 103 ? -7.370 -4.479 16.306 1.00 86.88 103 LEU A C 1
ATOM 842 O O . LEU A 1 103 ? -8.421 -4.829 16.824 1.00 86.88 103 LEU A O 1
ATOM 846 N N . LEU A 1 104 ? -6.234 -5.184 16.404 1.00 84.44 104 LEU A N 1
ATOM 847 C CA . LEU A 1 104 ? -6.128 -6.507 17.029 1.00 84.44 104 LEU A CA 1
ATOM 848 C C . LEU A 1 104 ? -7.219 -7.452 16.485 1.00 84.44 104 LEU A C 1
ATOM 850 O O . LEU A 1 104 ? -7.352 -7.587 15.270 1.00 84.44 104 LEU A O 1
ATOM 854 N N . ASP A 1 105 ? -7.989 -8.081 17.364 1.00 87.06 105 ASP A N 1
ATOM 855 C CA . ASP A 1 105 ? -9.152 -8.922 17.075 1.00 87.06 105 ASP A CA 1
ATOM 856 C C . ASP A 1 105 ? -10.478 -8.134 17.032 1.00 87.06 105 ASP A C 1
ATOM 858 O O . ASP A 1 105 ? -11.547 -8.707 16.841 1.00 87.06 105 ASP A O 1
ATOM 862 N N . MET A 1 106 ? -10.424 -6.805 17.155 1.00 91.06 106 MET A N 1
ATOM 863 C CA . MET A 1 106 ? -11.588 -5.918 17.233 1.00 91.06 106 MET A CA 1
ATOM 864 C C . MET A 1 106 ? -11.876 -5.177 15.919 1.00 91.06 106 MET A C 1
ATOM 866 O O . MET A 1 106 ? -12.510 -4.121 15.931 1.00 91.06 106 MET A O 1
ATOM 870 N N . GLU A 1 107 ? -11.437 -5.714 14.773 1.00 91.69 107 GLU A N 1
ATOM 871 C CA . GLU A 1 107 ? -11.659 -5.107 13.448 1.00 91.69 107 GLU A CA 1
ATOM 872 C C . GLU A 1 107 ? -13.143 -4.770 13.215 1.00 91.69 107 GLU A C 1
ATOM 874 O O . GLU A 1 107 ? -13.473 -3.680 12.744 1.00 91.69 107 GLU A O 1
ATOM 879 N N . ASP A 1 108 ?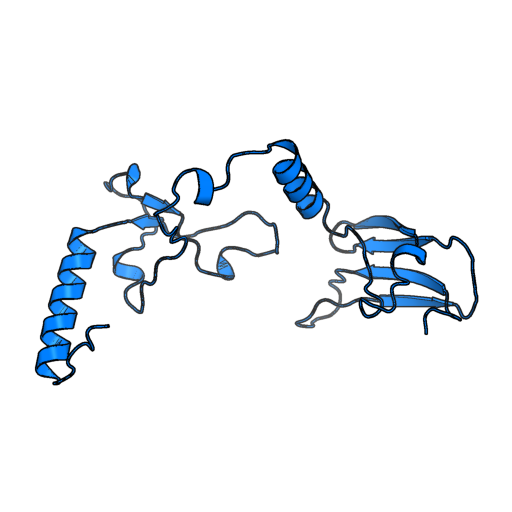 -14.051 -5.665 13.601 1.00 92.94 108 ASP A N 1
ATOM 880 C CA . ASP A 1 108 ? -15.490 -5.502 13.374 1.00 92.94 108 ASP A CA 1
ATOM 881 C C . ASP A 1 108 ? -16.138 -4.425 14.260 1.00 92.94 108 ASP A C 1
ATOM 883 O O . ASP A 1 108 ? -17.212 -3.928 13.929 1.00 92.94 108 ASP A O 1
ATOM 887 N N . LYS A 1 109 ? -15.479 -3.993 15.348 1.00 93.25 109 LYS A N 1
ATOM 888 C CA . LYS A 1 109 ? -15.971 -2.880 16.181 1.00 93.25 109 LYS A CA 1
ATOM 889 C C . LYS A 1 109 ? -15.770 -1.519 15.514 1.00 93.25 109 LYS A C 1
ATOM 891 O O . LYS A 1 109 ? -16.509 -0.582 15.800 1.00 93.25 109 LYS A O 1
ATOM 896 N N . PHE A 1 110 ? -14.780 -1.410 14.627 1.00 93.88 110 PHE A N 1
ATOM 897 C CA . PHE A 1 110 ? -14.386 -0.146 14.000 1.00 93.88 110 PHE A CA 1
ATOM 898 C C . PHE A 1 110 ? -14.594 -0.118 12.484 1.00 93.88 110 PHE A C 1
ATOM 900 O O . PHE A 1 110 ? -14.346 0.916 11.859 1.00 93.88 110 PHE A O 1
ATOM 907 N N . THR A 1 111 ? -15.020 -1.228 11.874 1.00 94.31 111 THR A N 1
ATOM 908 C CA . THR A 1 111 ? -15.170 -1.335 10.421 1.00 94.31 111 THR A CA 1
ATOM 909 C C . THR A 1 111 ? -16.580 -1.719 9.995 1.00 94.31 111 THR A C 1
ATOM 911 O O . THR A 1 111 ? -17.221 -2.573 10.598 1.00 94.31 111 THR A O 1
ATOM 914 N N . PHE A 1 112 ? -17.068 -1.097 8.921 1.00 94.06 112 PHE A N 1
ATOM 915 C CA . PHE A 1 112 ? -18.459 -1.215 8.480 1.00 94.06 112 PHE A CA 1
ATOM 916 C C . PHE A 1 112 ? -18.553 -1.262 6.959 1.00 94.06 112 PHE A C 1
ATOM 918 O O . PHE A 1 112 ? -17.816 -0.558 6.278 1.00 94.06 112 PHE A O 1
ATOM 925 N N . ILE A 1 113 ? -19.458 -2.069 6.406 1.00 94.06 113 ILE A N 1
ATOM 926 C CA . ILE A 1 113 ? -19.696 -2.094 4.952 1.00 94.06 113 ILE A CA 1
ATOM 927 C C . ILE A 1 113 ? -20.397 -0.799 4.521 1.00 94.06 113 ILE A C 1
ATOM 929 O O . ILE A 1 113 ? -19.948 -0.132 3.592 1.00 94.06 113 ILE A O 1
ATOM 933 N N . ASP A 1 114 ? -21.429 -0.397 5.265 1.00 90.44 114 ASP A N 1
ATOM 934 C CA . ASP A 1 114 ? -22.199 0.817 5.010 1.00 90.44 114 ASP A CA 1
ATOM 935 C C . ASP A 1 114 ? -21.794 1.967 5.933 1.00 90.44 114 ASP A C 1
ATOM 937 O O . ASP A 1 114 ? -21.602 1.794 7.143 1.00 90.44 114 ASP A O 1
ATOM 941 N N . LYS A 1 115 ? -21.727 3.177 5.363 1.00 86.94 115 LYS A N 1
ATOM 942 C CA . LYS A 1 115 ? -21.396 4.401 6.109 1.00 86.94 115 LYS A CA 1
ATOM 943 C C . LYS A 1 115 ? -22.393 4.665 7.248 1.00 86.94 115 LYS A C 1
ATOM 945 O O . LYS A 1 115 ? -21.988 5.036 8.351 1.00 86.94 115 LYS A O 1
ATOM 950 N N . GLY A 1 116 ? -23.683 4.415 7.009 1.00 86.56 116 GLY A N 1
ATOM 951 C CA . GLY A 1 116 ? -24.760 4.735 7.950 1.00 86.56 116 GLY A CA 1
ATOM 952 C C . GLY A 1 116 ? -24.853 6.241 8.222 1.00 86.56 116 GLY A C 1
ATOM 953 O O . GLY A 1 116 ? -24.617 7.045 7.326 1.00 86.56 116 GLY A O 1
ATOM 954 N N . SER A 1 117 ? -25.162 6.617 9.466 1.00 86.44 117 SER A N 1
ATOM 955 C CA . SER A 1 117 ? -25.253 8.010 9.937 1.00 86.44 117 SER A CA 1
ATOM 956 C C . SER A 1 117 ? -23.950 8.551 10.545 1.00 86.44 117 SER A C 1
ATOM 958 O O . SER A 1 117 ? -23.983 9.498 11.327 1.00 86.44 117 SER A O 1
ATOM 960 N N . ARG A 1 118 ? -22.808 7.911 10.266 1.00 89.62 118 ARG A N 1
ATOM 961 C CA . ARG A 1 118 ? -21.514 8.275 10.861 1.00 89.62 118 ARG A CA 1
ATOM 962 C C . ARG A 1 118 ? -20.968 9.567 10.267 1.00 89.62 118 ARG A C 1
ATOM 964 O O . ARG A 1 118 ? -21.180 9.853 9.090 1.00 89.62 118 ARG A O 1
ATOM 971 N N . GLU A 1 119 ? -20.214 10.300 11.078 1.00 89.94 119 GLU A N 1
ATOM 972 C CA . GLU A 1 119 ? -19.563 11.539 10.662 1.00 89.94 119 GLU A CA 1
ATOM 973 C C . GLU A 1 119 ? -18.547 11.287 9.540 1.00 89.94 119 GLU A C 1
ATOM 975 O O . GLU A 1 119 ? -17.617 10.488 9.679 1.00 89.94 119 GLU A O 1
ATOM 980 N N . GLU A 1 120 ? -18.712 11.978 8.410 1.00 88.44 120 GLU A N 1
ATOM 981 C CA . GLU A 1 120 ? -17.916 11.722 7.206 1.00 88.44 120 GLU A CA 1
ATOM 982 C C . GLU A 1 120 ? -16.432 12.089 7.383 1.00 88.44 120 GLU A C 1
ATOM 984 O O . GLU A 1 120 ? -15.561 11.427 6.824 1.00 88.44 120 GLU A O 1
ATOM 989 N N . ASN A 1 121 ? -16.119 13.079 8.223 1.00 90.31 121 ASN A N 1
ATOM 990 C CA . ASN A 1 121 ? -14.752 13.495 8.565 1.00 90.31 121 ASN A CA 1
ATOM 991 C C . ASN A 1 121 ? -13.975 12.464 9.399 1.00 90.31 121 ASN A C 1
ATOM 993 O O . ASN A 1 121 ? -12.749 12.552 9.462 1.00 90.31 121 ASN A O 1
ATOM 997 N N . LEU A 1 122 ? -14.663 11.509 10.029 1.00 91.12 122 LEU A N 1
ATOM 998 C CA . LEU A 1 122 ? -14.064 10.426 10.817 1.00 91.12 122 LEU A CA 1
ATOM 999 C C . LEU A 1 122 ? -14.132 9.076 10.099 1.00 91.12 122 LEU A C 1
ATOM 1001 O O . LEU A 1 122 ? -13.725 8.051 10.654 1.00 91.12 122 LEU A O 1
ATOM 1005 N N . LEU A 1 123 ? -14.651 9.067 8.873 1.00 93.38 123 LEU A N 1
ATOM 1006 C CA . LEU A 1 123 ? -14.849 7.871 8.083 1.00 93.38 123 LEU A CA 1
ATOM 1007 C C . LEU A 1 123 ? -13.784 7.769 6.987 1.00 93.38 123 LEU A C 1
ATOM 1009 O O . LEU A 1 123 ? -13.644 8.644 6.135 1.00 93.38 123 LEU A O 1
ATOM 1013 N N . TYR A 1 124 ? -13.070 6.650 6.963 1.00 92.00 124 TYR A N 1
ATOM 1014 C CA . TYR A 1 124 ? -11.978 6.408 6.027 1.00 92.00 124 TYR A CA 1
ATOM 1015 C C . TYR A 1 124 ? -12.182 5.081 5.295 1.00 92.00 124 TYR A C 1
ATOM 1017 O O . TYR A 1 124 ? -12.678 4.124 5.886 1.00 92.00 124 TYR A O 1
ATOM 1025 N N . PRO A 1 125 ? -11.783 4.957 4.021 1.00 92.50 125 PRO A N 1
ATOM 1026 C CA . PRO A 1 125 ? -11.666 3.653 3.379 1.00 92.50 125 PRO A CA 1
ATOM 1027 C C . PRO A 1 125 ? -10.763 2.712 4.191 1.00 92.50 125 PRO A C 1
ATOM 1029 O O . PRO A 1 125 ? -9.643 3.084 4.547 1.00 92.50 125 PRO A O 1
ATOM 1032 N N . TYR A 1 126 ? -11.227 1.494 4.477 1.00 92.38 126 TYR A N 1
ATOM 1033 C CA . TYR A 1 126 ? -10.437 0.515 5.222 1.00 92.38 126 TYR A CA 1
ATOM 1034 C C . TYR A 1 126 ? -9.665 -0.413 4.279 1.00 92.38 126 TYR A C 1
ATOM 1036 O O . TYR A 1 126 ? -10.221 -1.326 3.662 1.00 92.38 126 TYR A O 1
ATOM 1044 N N . TYR A 1 127 ? -8.357 -0.183 4.181 1.00 91.56 127 TYR A N 1
ATOM 1045 C CA . TYR A 1 127 ? -7.451 -0.970 3.348 1.00 91.56 127 TYR A CA 1
ATOM 1046 C C . TYR A 1 127 ? -6.830 -2.126 4.148 1.00 91.56 127 TYR A C 1
ATOM 1048 O O . TYR A 1 127 ? -5.873 -1.936 4.899 1.00 91.56 127 TYR A O 1
ATOM 1056 N N . GLN A 1 128 ? -7.358 -3.342 3.975 1.00 87.31 128 GLN A N 1
ATOM 1057 C CA . GLN A 1 128 ? -6.897 -4.536 4.696 1.00 87.31 128 GLN A CA 1
ATOM 1058 C C . GLN A 1 128 ? -5.604 -5.122 4.088 1.00 87.31 128 GLN A C 1
ATOM 1060 O O . GLN A 1 128 ? -5.632 -6.094 3.329 1.00 87.31 128 GLN A O 1
ATOM 1065 N N . GLY A 1 129 ? -4.456 -4.530 4.425 1.00 79.94 129 GLY A N 1
ATOM 1066 C CA . GLY A 1 129 ? -3.126 -5.048 4.077 1.00 79.94 129 GLY A CA 1
ATOM 1067 C C . GLY A 1 129 ? -2.946 -5.345 2.581 1.00 79.94 129 GLY A C 1
ATOM 1068 O O . GLY A 1 129 ? -3.388 -4.579 1.725 1.00 79.94 129 GLY A O 1
ATOM 1069 N N . SER A 1 130 ? -2.321 -6.481 2.255 1.00 74.69 130 SER A N 1
ATOM 1070 C CA . SER A 1 130 ? -2.084 -6.904 0.865 1.00 74.69 130 SER A CA 1
ATOM 1071 C C . SER A 1 130 ? -3.367 -7.175 0.071 1.00 74.69 130 SER A C 1
ATOM 1073 O O . SER A 1 130 ? -3.345 -7.091 -1.152 1.00 74.69 130 SER A O 1
ATOM 1075 N N . LYS A 1 131 ? -4.512 -7.429 0.723 1.00 82.88 131 LYS A N 1
ATOM 1076 C CA . LYS A 1 131 ? -5.792 -7.628 0.017 1.00 82.88 131 LYS A CA 1
ATOM 1077 C C . LYS A 1 131 ? -6.307 -6.344 -0.629 1.00 82.88 131 LYS A C 1
ATOM 1079 O O . LYS A 1 131 ? -7.065 -6.406 -1.593 1.00 82.88 131 LYS A O 1
ATOM 1084 N N . ALA A 1 132 ? -5.918 -5.190 -0.090 1.00 86.25 132 ALA A N 1
ATOM 1085 C CA . ALA A 1 132 ? -6.317 -3.894 -0.621 1.00 86.25 132 ALA A CA 1
ATOM 1086 C C . ALA A 1 132 ? -5.500 -3.473 -1.850 1.00 86.25 132 ALA A C 1
ATOM 1088 O O . ALA A 1 132 ? -5.934 -2.589 -2.585 1.00 86.25 132 ALA A O 1
ATOM 1089 N N . LEU A 1 133 ? -4.339 -4.094 -2.083 1.00 85.19 133 LEU A N 1
ATOM 1090 C CA . LEU A 1 133 ? -3.417 -3.734 -3.154 1.00 85.19 133 LEU A CA 1
ATOM 1091 C C . LEU A 1 133 ? -3.023 -4.981 -3.952 1.00 85.19 133 LEU A C 1
ATOM 1093 O O . LEU A 1 133 ? -2.130 -5.727 -3.564 1.00 85.19 133 LEU A O 1
ATOM 1097 N N . SER A 1 134 ? -3.670 -5.184 -5.098 1.00 78.81 134 SER A N 1
ATOM 1098 C CA . SER A 1 134 ? -3.421 -6.343 -5.968 1.00 78.81 134 SER A CA 1
ATOM 1099 C C . SER A 1 134 ? -2.094 -6.276 -6.733 1.00 78.81 134 SER A C 1
ATOM 1101 O O . SER A 1 134 ? -1.611 -7.290 -7.228 1.00 78.81 134 SER A O 1
ATOM 1103 N N . GLU A 1 135 ? -1.496 -5.091 -6.858 1.00 74.06 135 GLU A N 1
ATOM 1104 C CA . GLU A 1 135 ? -0.242 -4.873 -7.578 1.00 74.06 135 GLU A CA 1
ATOM 1105 C C . GLU A 1 135 ? 0.523 -3.675 -6.995 1.00 74.06 135 GLU A C 1
ATOM 1107 O O . GLU A 1 135 ? -0.079 -2.725 -6.506 1.00 74.06 135 GLU A O 1
ATOM 1112 N N . LYS A 1 136 ? 1.859 -3.684 -7.087 1.00 73.88 136 LYS A N 1
ATOM 1113 C CA . LYS A 1 136 ? 2.783 -2.758 -6.394 1.00 73.88 136 LYS A CA 1
ATOM 1114 C C . LYS A 1 136 ? 2.435 -1.257 -6.473 1.00 73.88 136 LYS A C 1
ATOM 1116 O O . LYS A 1 136 ? 2.747 -0.524 -5.542 1.00 73.88 136 LYS A O 1
ATOM 1121 N N . TYR A 1 137 ? 1.802 -0.803 -7.557 1.00 78.94 137 TYR A N 1
ATOM 1122 C CA . TYR A 1 137 ? 1.367 0.592 -7.757 1.00 78.94 137 TYR A CA 1
ATOM 1123 C C . TYR A 1 137 ? -0.075 0.688 -8.277 1.00 78.94 137 TYR A C 1
ATOM 1125 O O . TYR A 1 137 ? -0.426 1.618 -9.007 1.00 78.94 137 TYR A O 1
ATOM 1133 N N . GLY A 1 138 ? -0.884 -0.318 -7.958 1.00 76.50 138 GLY A N 1
ATOM 1134 C CA . GLY A 1 138 ? -2.266 -0.422 -8.402 1.00 76.50 138 GLY A CA 1
ATOM 1135 C C . GLY A 1 138 ? -3.195 0.525 -7.666 1.00 76.50 138 GLY A C 1
ATOM 1136 O O . GLY A 1 138 ? -2.817 1.224 -6.722 1.00 76.50 138 GLY A O 1
ATOM 1137 N N . LYS A 1 139 ? -4.457 0.523 -8.089 1.00 85.25 139 LYS A N 1
ATOM 1138 C CA . LYS A 1 139 ? -5.518 1.191 -7.334 1.00 85.25 139 LYS A CA 1
ATOM 1139 C C . LYS A 1 139 ? -5.810 0.402 -6.063 1.00 85.25 139 LYS A C 1
ATOM 1141 O O . LYS A 1 139 ? -5.973 -0.815 -6.112 1.00 85.25 139 LYS A O 1
ATOM 1146 N N . LEU A 1 140 ? -5.896 1.115 -4.944 1.00 89.69 140 LEU A N 1
ATOM 1147 C CA . LEU A 1 140 ? -6.347 0.521 -3.696 1.00 89.69 140 LEU A CA 1
ATOM 1148 C C . LEU A 1 140 ? -7.840 0.213 -3.782 1.00 89.69 140 LEU A C 1
ATOM 1150 O O . LEU A 1 140 ? -8.625 1.056 -4.216 1.00 89.69 140 LEU A O 1
ATOM 1154 N N . ASN A 1 141 ? -8.216 -0.974 -3.320 1.00 91.50 141 ASN A N 1
ATOM 1155 C CA . ASN A 1 141 ? -9.601 -1.401 -3.193 1.00 91.50 141 ASN A CA 1
ATOM 1156 C C . ASN A 1 141 ? -9.927 -1.661 -1.722 1.00 91.50 141 ASN A C 1
ATOM 1158 O O . ASN A 1 141 ? -9.085 -2.117 -0.948 1.00 91.50 141 ASN A O 1
ATOM 1162 N N . PHE A 1 142 ? -11.169 -1.396 -1.339 1.00 92.56 142 PHE A N 1
ATOM 1163 C CA . PHE A 1 142 ? -11.665 -1.630 0.011 1.00 92.56 142 PHE A CA 1
ATOM 1164 C C . PHE A 1 142 ? -13.099 -2.154 -0.042 1.00 92.56 142 PHE A C 1
ATOM 1166 O O . PHE A 1 142 ? -13.824 -1.912 -1.005 1.00 92.56 142 PHE A O 1
ATOM 1173 N N . LYS A 1 143 ? -13.490 -2.900 0.994 1.00 92.00 143 LYS A N 1
ATOM 1174 C CA . LYS A 1 143 ? -14.852 -3.445 1.159 1.00 92.00 143 LYS A CA 1
ATOM 1175 C C . LYS A 1 143 ? -15.583 -2.883 2.375 1.00 92.00 143 LYS A C 1
ATOM 1177 O O . LYS A 1 143 ? -16.789 -3.050 2.493 1.00 92.00 143 LYS A O 1
ATOM 1182 N N . LYS A 1 144 ? -14.834 -2.272 3.290 1.00 93.75 144 LYS A N 1
ATOM 1183 C CA . LYS A 1 144 ? -15.332 -1.681 4.524 1.00 93.75 144 LYS A CA 1
ATOM 1184 C C . LYS A 1 144 ? -14.787 -0.261 4.654 1.00 93.75 144 LYS A C 1
ATOM 1186 O O . LYS A 1 144 ? -13.755 0.082 4.075 1.00 93.75 144 LYS A O 1
ATOM 1191 N N . TYR A 1 145 ? -15.455 0.530 5.464 1.00 94.38 145 TYR A N 1
ATOM 1192 C CA . TYR A 1 145 ? -15.007 1.809 5.974 1.00 94.38 145 TYR A CA 1
ATOM 1193 C C . TYR A 1 145 ? -14.541 1.631 7.412 1.00 94.38 145 TYR A C 1
ATOM 1195 O O . TYR A 1 145 ? -15.181 0.918 8.175 1.00 94.38 145 TYR A O 1
ATOM 1203 N N . PHE A 1 146 ? -13.444 2.280 7.773 1.00 93.75 146 PHE A N 1
ATOM 1204 C CA . PHE A 1 146 ? -12.992 2.447 9.143 1.00 93.75 146 PHE A CA 1
ATOM 1205 C C . PHE A 1 146 ? -13.591 3.736 9.703 1.00 93.75 146 PHE A C 1
ATOM 1207 O O . PHE A 1 146 ? -13.531 4.777 9.046 1.00 93.75 146 PHE A O 1
ATOM 1214 N N . TYR A 1 147 ? -14.151 3.673 10.905 1.00 94.44 147 TYR A N 1
ATOM 1215 C CA . TYR A 1 147 ? -14.644 4.839 11.628 1.00 94.44 147 TYR A CA 1
ATOM 1216 C C . TYR A 1 147 ? -13.771 5.097 12.852 1.00 94.44 147 TYR A C 1
ATOM 1218 O O . TYR A 1 147 ? -13.587 4.214 13.692 1.00 94.44 147 TYR A O 1
ATOM 1226 N N . TYR A 1 148 ? -13.229 6.309 12.953 1.00 92.19 148 TYR A N 1
ATOM 1227 C CA . TYR A 1 148 ? -12.419 6.707 14.097 1.00 92.19 148 TYR A CA 1
ATOM 1228 C C . TYR A 1 148 ? -13.307 7.117 15.278 1.00 92.19 148 TYR A C 1
ATOM 1230 O O . TYR A 1 148 ? -13.618 8.291 15.463 1.00 92.19 148 TYR A O 1
ATOM 1238 N N . ASP A 1 149 ? -13.696 6.133 16.087 1.00 92.06 149 ASP A N 1
ATOM 1239 C CA . ASP A 1 149 ? -14.458 6.346 17.317 1.00 92.06 149 ASP A CA 1
ATOM 1240 C C . ASP A 1 149 ? -13.529 6.383 18.536 1.00 92.06 149 ASP A C 1
ATOM 1242 O O . ASP A 1 149 ? -13.101 5.351 19.064 1.00 92.06 149 ASP A O 1
ATOM 1246 N N . LYS A 1 150 ? -13.188 7.598 18.974 1.00 91.38 150 LYS A N 1
ATOM 1247 C CA . LYS A 1 150 ? -12.289 7.794 20.114 1.00 91.38 150 LYS A CA 1
ATOM 1248 C C . LYS A 1 150 ? -12.921 7.337 21.431 1.00 91.38 150 LYS A C 1
ATOM 1250 O O . LYS A 1 150 ? -12.233 6.738 22.252 1.00 91.38 150 LYS A O 1
ATOM 1255 N N . SER A 1 151 ? -14.218 7.568 21.613 1.00 93.75 151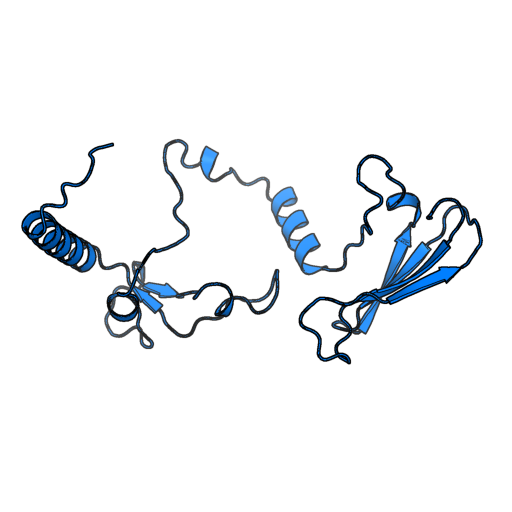 SER A N 1
ATOM 1256 C CA . SER A 1 151 ? -14.935 7.183 22.829 1.00 93.75 151 SER A CA 1
ATOM 1257 C C . SER A 1 151 ? -15.014 5.664 22.977 1.00 93.75 151 SER A C 1
ATOM 1259 O O . SER A 1 151 ? -14.735 5.140 24.055 1.00 93.75 151 SER A O 1
ATOM 1261 N N . LEU A 1 152 ? -15.304 4.946 21.888 1.00 93.88 152 LEU A N 1
ATOM 1262 C CA . LEU A 1 152 ? -15.267 3.484 21.868 1.00 93.88 152 LEU A CA 1
ATOM 1263 C C . LEU A 1 152 ? -13.856 2.952 22.142 1.00 93.88 152 LEU A C 1
ATOM 1265 O O . LEU A 1 152 ? -13.692 2.009 22.914 1.00 93.88 152 LEU A O 1
ATOM 1269 N N . GLN A 1 153 ? -12.834 3.562 21.532 1.00 91.81 153 GLN A N 1
ATOM 1270 C CA . GLN A 1 153 ? -11.441 3.190 21.774 1.00 91.81 153 GLN A CA 1
ATOM 1271 C C . GLN A 1 153 ? -11.067 3.329 23.256 1.00 91.81 153 GLN A C 1
ATOM 1273 O O . GLN A 1 153 ? -10.436 2.431 23.811 1.00 91.81 153 GLN A O 1
ATOM 1278 N N . ASP A 1 154 ? -11.438 4.441 23.887 1.00 92.75 154 ASP A N 1
ATOM 1279 C CA . ASP A 1 154 ? -11.111 4.703 25.289 1.00 92.75 154 ASP A CA 1
ATOM 1280 C C . ASP A 1 154 ? -11.845 3.731 26.222 1.00 92.75 154 ASP A C 1
ATOM 1282 O O . ASP A 1 154 ? -11.203 3.124 27.075 1.00 92.75 154 ASP A O 1
ATOM 1286 N N . SER A 1 155 ? -13.131 3.458 25.968 1.00 95.06 155 SER A N 1
ATOM 1287 C CA . SER A 1 155 ? -13.902 2.448 26.711 1.00 95.06 155 SER A CA 1
ATOM 1288 C C . SER A 1 155 ? -13.257 1.060 26.653 1.00 95.06 155 SER A C 1
ATOM 1290 O O . SER A 1 155 ? -13.108 0.399 27.677 1.00 95.06 155 SER A O 1
ATOM 1292 N N . ILE A 1 156 ? -12.830 0.621 25.463 1.00 92.25 156 ILE A N 1
ATOM 1293 C CA . ILE A 1 156 ? -12.158 -0.675 25.278 1.00 92.25 156 ILE A CA 1
ATOM 1294 C C . ILE A 1 156 ? -10.820 -0.711 26.026 1.00 92.25 156 ILE A C 1
ATOM 1296 O O . ILE A 1 156 ? -10.490 -1.714 26.657 1.00 92.25 156 ILE A O 1
ATOM 1300 N N . ASN A 1 157 ? -10.036 0.369 25.959 1.00 89.94 157 ASN A N 1
ATOM 1301 C CA . ASN A 1 157 ? -8.748 0.440 26.647 1.00 89.94 157 ASN A CA 1
ATOM 1302 C C . ASN A 1 157 ? -8.911 0.375 28.169 1.00 89.94 157 ASN A C 1
ATOM 1304 O O . ASN A 1 157 ? -8.116 -0.289 28.836 1.00 89.94 157 ASN A O 1
ATOM 1308 N N . ASP A 1 158 ? -9.927 1.045 28.710 1.00 93.00 158 ASP A N 1
ATOM 1309 C CA . ASP A 1 158 ? -10.220 1.032 30.141 1.00 93.00 158 ASP A CA 1
ATOM 1310 C C . ASP A 1 158 ? -10.672 -0.360 30.607 1.00 93.00 158 ASP A C 1
ATOM 1312 O O . ASP A 1 158 ? -10.171 -0.860 31.617 1.00 93.00 158 ASP A O 1
ATOM 1316 N N . GLU A 1 159 ? -11.537 -1.034 29.841 1.00 91.88 159 GLU A N 1
ATOM 1317 C CA . GLU A 1 159 ? -11.950 -2.419 30.109 1.00 91.88 159 GLU A CA 1
ATOM 1318 C C . GLU A 1 159 ? -10.759 -3.387 30.105 1.00 91.88 159 GLU A C 1
ATOM 1320 O O . GLU A 1 159 ? -10.564 -4.135 31.068 1.00 91.88 159 GLU A O 1
ATOM 1325 N N . LEU A 1 160 ? -9.918 -3.326 29.067 1.00 89.88 160 LEU A N 1
ATOM 1326 C CA . LEU A 1 160 ? -8.716 -4.158 28.952 1.00 89.88 160 LEU A CA 1
ATOM 1327 C C . LEU A 1 160 ? -7.740 -3.899 30.098 1.00 89.88 160 LEU A C 1
ATOM 1329 O O . LEU A 1 160 ? -7.144 -4.831 30.635 1.00 89.88 160 LEU A O 1
ATOM 1333 N N . LYS A 1 161 ? -7.580 -2.639 30.510 1.00 90.31 161 LYS A N 1
ATOM 1334 C CA . LYS A 1 161 ? -6.726 -2.284 31.644 1.00 90.31 161 LYS A CA 1
ATOM 1335 C C . LYS A 1 161 ? -7.232 -2.923 32.938 1.00 90.31 161 LYS A C 1
ATOM 1337 O O . LYS A 1 161 ? -6.432 -3.512 33.662 1.00 90.31 161 LYS A O 1
ATOM 1342 N N . ILE A 1 162 ? -8.538 -2.856 33.207 1.00 92.12 162 ILE A N 1
ATOM 1343 C CA . ILE A 1 162 ? -9.156 -3.489 34.384 1.00 92.12 162 ILE A CA 1
ATOM 1344 C C . ILE A 1 162 ? -8.962 -5.011 34.346 1.00 92.12 162 ILE A C 1
ATOM 1346 O O . ILE A 1 162 ? -8.672 -5.626 35.375 1.00 92.12 162 ILE A O 1
ATOM 1350 N N . GLU A 1 163 ? -9.117 -5.637 33.179 1.00 91.06 163 GLU A N 1
ATOM 1351 C CA . GLU A 1 163 ? -8.927 -7.079 33.014 1.00 91.06 163 GLU A CA 1
ATOM 1352 C C . GLU A 1 163 ? -7.471 -7.504 33.258 1.00 91.06 163 GLU A C 1
ATOM 1354 O O . GLU A 1 163 ? -7.216 -8.428 34.034 1.00 91.06 163 GLU A O 1
ATOM 1359 N N . LEU A 1 164 ? -6.510 -6.795 32.665 1.00 89.44 164 LEU A N 1
ATOM 1360 C CA . LEU A 1 164 ? -5.081 -7.070 32.832 1.00 89.44 164 LEU A CA 1
ATOM 1361 C C . LEU A 1 164 ? -4.623 -6.874 34.283 1.00 89.44 164 LEU A C 1
ATOM 1363 O O . LEU A 1 164 ? -3.856 -7.686 34.806 1.00 89.44 164 LEU A O 1
ATOM 1367 N N . GLU A 1 165 ? -5.141 -5.851 34.966 1.00 90.50 165 GLU A N 1
ATOM 1368 C CA . GLU A 1 165 ? -4.883 -5.630 36.391 1.00 90.50 165 GLU A CA 1
ATOM 1369 C C . GLU A 1 165 ? -5.398 -6.796 37.250 1.00 90.50 165 GLU A C 1
ATOM 1371 O O . GLU A 1 165 ? -4.676 -7.257 38.139 1.00 90.50 165 GLU A O 1
ATOM 1376 N N . LYS A 1 166 ? -6.589 -7.342 36.952 1.00 91.94 166 LYS A N 1
ATOM 1377 C CA . LYS A 1 166 ? -7.117 -8.549 37.623 1.00 91.94 166 LYS A CA 1
ATOM 1378 C C . LYS A 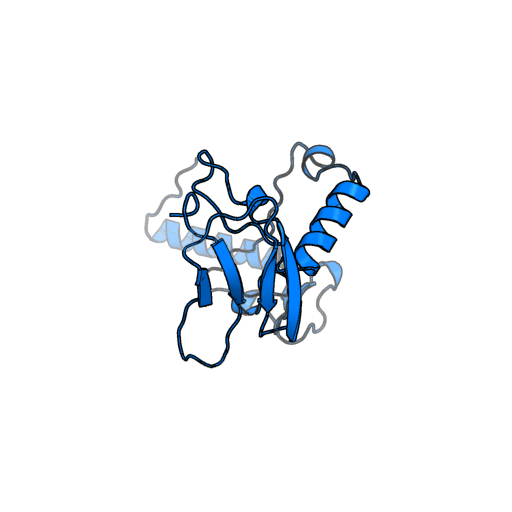1 166 ? -6.247 -9.783 37.383 1.00 91.94 166 LYS A C 1
ATOM 1380 O O . LYS A 1 166 ? -6.128 -10.620 38.273 1.00 91.94 166 LYS A O 1
ATOM 1385 N N . GLN A 1 167 ? -5.627 -9.888 36.210 1.00 91.69 167 GLN A N 1
ATOM 1386 C CA . GLN A 1 167 ? -4.694 -10.967 35.867 1.00 91.69 167 GLN A CA 1
ATOM 1387 C C . GLN A 1 167 ? -3.283 -10.750 36.450 1.00 91.69 167 GLN A C 1
ATOM 1389 O O . GLN A 1 167 ? -2.391 -11.570 36.237 1.00 91.69 167 GLN A O 1
ATOM 1394 N N . GLY A 1 168 ? -3.055 -9.660 37.195 1.00 86.50 168 GLY A N 1
ATOM 1395 C CA . GLY A 1 168 ? -1.755 -9.332 37.788 1.00 86.50 168 GLY A CA 1
ATOM 1396 C C . GLY A 1 168 ? -0.726 -8.802 36.783 1.00 86.50 168 GLY A C 1
ATOM 1397 O O . GLY A 1 168 ? 0.445 -8.631 37.133 1.00 86.50 168 GLY A O 1
ATOM 1398 N N . VAL A 1 169 ? -1.141 -8.509 35.549 1.00 81.25 169 VAL A N 1
ATOM 1399 C CA . VAL A 1 169 ? -0.285 -7.947 34.502 1.00 81.25 169 VAL A CA 1
ATOM 1400 C C . VAL A 1 169 ? -0.227 -6.433 34.689 1.00 81.25 169 VAL A C 1
ATOM 1402 O O . VAL A 1 169 ? -1.137 -5.698 34.315 1.00 81.25 169 VAL A O 1
ATOM 1405 N N . LYS A 1 170 ? 0.860 -5.935 35.286 1.00 74.31 170 LYS A N 1
ATOM 1406 C CA . LYS A 1 170 ? 1.121 -4.491 35.355 1.00 74.31 170 LYS A CA 1
ATOM 1407 C C . LYS A 1 170 ? 1.772 -4.033 34.054 1.00 74.31 170 LYS A C 1
ATOM 1409 O O . LYS A 1 170 ? 2.835 -4.539 33.694 1.00 74.31 170 LYS A O 1
ATOM 1414 N N . ASN A 1 171 ? 1.182 -3.039 33.389 1.00 59.84 171 ASN A N 1
ATOM 1415 C CA . ASN A 1 171 ? 1.847 -2.344 32.286 1.00 59.84 171 ASN A CA 1
ATOM 1416 C C . ASN A 1 171 ? 3.211 -1.832 32.767 1.00 59.84 171 ASN A C 1
ATOM 1418 O O . ASN A 1 171 ? 3.283 -1.074 33.741 1.00 59.84 171 ASN A O 1
ATOM 1422 N N . LYS A 1 172 ? 4.294 -2.236 32.092 1.00 54.56 172 LYS A N 1
ATOM 1423 C CA . LYS A 1 172 ? 5.577 -1.549 32.245 1.00 54.56 172 LYS A CA 1
ATOM 1424 C C . LYS A 1 172 ? 5.357 -0.113 31.783 1.00 54.56 172 LYS A C 1
ATOM 1426 O O . LYS A 1 172 ? 4.923 0.115 30.659 1.00 54.56 172 LYS A O 1
ATOM 1431 N N . LYS A 1 173 ? 5.586 0.842 32.680 1.00 48.12 173 LYS A N 1
ATOM 1432 C CA . LYS A 1 173 ? 5.778 2.228 32.269 1.00 48.12 173 LYS A CA 1
ATOM 1433 C C . LYS A 1 173 ? 7.157 2.277 31.619 1.00 48.12 173 LYS A C 1
ATOM 1435 O O . LYS A 1 173 ? 8.135 2.000 32.314 1.00 48.12 173 LYS A O 1
ATOM 1440 N N . ASP A 1 174 ? 7.186 2.525 30.316 1.00 39.50 174 ASP A N 1
ATOM 1441 C CA . ASP A 1 174 ? 8.386 3.015 29.634 1.00 39.50 174 ASP A CA 1
ATOM 1442 C C . ASP A 1 174 ? 8.729 4.428 30.134 1.00 39.50 174 ASP A C 1
ATOM 1444 O O . ASP A 1 174 ? 7.778 5.199 30.430 1.00 39.50 174 ASP A O 1
#

pLDDT: mean 82.56, std 10.62, range [39.5, 95.06]

Radius of gyration: 25.19 Å; chains: 1; bounding box: 57×42×66 Å

Secondary structure (DSSP, 8-state):
-GGG-EEEEEEE---SS--SS--EEEEEES---TT-EEEEEETTTTEEEEEEGGGG--GGGTT-------HHHHHHHHHHHHH-PPPHHHH-TT---------TT-HHHHEESS-TT--GGGEEEE--GGGG-SSTT-----SEEEE--HHHHHHHHHHHHHHHHHTT-PPP--

Sequence (174 aa):
MLDNTTIDELQVNIKDFDVASGQVIIKLSKSKTVNHKVQIIDHKTENSYLVEQSSWYNKNDEYKFRYNGCSISKRILDKIEAKKDKTILQLYPNKNLRTCVMLLDMEDKFTFIDKGSREENLLYPYYQGSKALSEKYGKLNFKKYFYYDKSLQDSINDELKIELEKQGVKNKKD